Protein AF-A0A7S2D4J0-F1 (afdb_monomer_lite)

Secondary structure (DSSP, 8-state):
-PPPP-PPPGGGGS--SBTTBSSPPPS--GGG--HHHHHIIIII--SS-SPTTGGGGSSHHHHS-TTSSSPEEEE-TTT--EEEEESSSS-HHHHHHHHHHTT-

Sequence (104 aa):
TGGTFVRGSEVIMKPKAHGSAPQAVPPQIRWGCDRALADWCCCFNRHMAEPSGSWKATKFLLELDRTGVSPTVFYDSVTSKPLFVAPVGRSVEAFLSESDAHGW

Foldseek 3Di:
DDDDDDDDDCVQQDQEVAASDVDAQDPDDPQPQDRVQLRCQQHPDPDDHGQFPSCVPGCCVVPDDQVQPAWDFDARRGPRHGDDTDDDPDHPVVVVVVSNVVRD

Organism: NCBI:txid156173

Structure (mmCIF, N/CA/C/O backbone):
data_AF-A0A7S2D4J0-F1
#
_entry.id   AF-A0A7S2D4J0-F1
#
loop_
_atom_site.group_PDB
_atom_site.id
_atom_site.type_symbol
_atom_site.label_atom_id
_atom_site.label_alt_id
_atom_site.label_comp_id
_atom_site.label_asym_id
_atom_site.label_entity_id
_atom_site.label_seq_id
_atom_site.pdbx_PDB_ins_code
_atom_site.Cartn_x
_atom_site.Cartn_y
_atom_site.Cartn_z
_atom_site.occupancy
_atom_site.B_iso_or_equiv
_atom_site.auth_seq_id
_atom_site.auth_comp_id
_atom_site.auth_asym_id
_atom_site.auth_atom_id
_atom_site.pdbx_PDB_model_num
ATOM 1 N N . THR A 1 1 ? -3.337 -26.540 12.035 1.00 46.72 1 THR A N 1
ATOM 2 C CA . THR A 1 1 ? -2.155 -27.213 11.458 1.00 46.72 1 THR A CA 1
ATOM 3 C C . THR A 1 1 ? -1.766 -26.469 10.198 1.00 46.72 1 THR A C 1
ATOM 5 O O . THR A 1 1 ? -2.571 -26.389 9.283 1.00 46.72 1 THR A O 1
ATOM 8 N N . GLY A 1 2 ? -0.604 -25.810 10.185 1.00 65.94 2 GLY A N 1
ATOM 9 C CA . GLY A 1 2 ? -0.100 -25.154 8.972 1.00 65.94 2 GLY A CA 1
ATOM 10 C C . GLY A 1 2 ? 0.347 -26.199 7.947 1.00 65.94 2 GLY A C 1
ATOM 11 O O . GLY A 1 2 ? 0.797 -27.275 8.338 1.00 65.94 2 GLY A O 1
ATOM 12 N N . GLY A 1 3 ? 0.186 -25.908 6.655 1.00 80.19 3 GLY A N 1
ATOM 13 C CA . GLY A 1 3 ? 0.639 -26.797 5.581 1.00 80.19 3 GLY A CA 1
ATOM 14 C C . GLY A 1 3 ? 2.160 -26.988 5.577 1.00 80.19 3 GLY A C 1
ATOM 15 O O . GLY A 1 3 ? 2.907 -26.152 6.084 1.00 80.19 3 GLY A O 1
ATOM 16 N N . THR A 1 4 ? 2.628 -28.093 4.992 1.00 86.25 4 THR A N 1
ATOM 17 C CA . THR A 1 4 ? 4.057 -28.346 4.755 1.00 86.25 4 THR A CA 1
ATOM 18 C C . THR A 1 4 ? 4.648 -27.279 3.840 1.00 86.25 4 THR A C 1
ATOM 20 O O . THR A 1 4 ? 4.074 -26.965 2.799 1.00 86.25 4 THR A O 1
ATOM 23 N N . PHE A 1 5 ? 5.811 -26.743 4.212 1.00 85.62 5 PHE A N 1
ATOM 24 C CA . PHE A 1 5 ? 6.536 -25.769 3.403 1.00 85.62 5 PHE A CA 1
ATOM 25 C C . PHE A 1 5 ? 6.923 -26.363 2.040 1.00 85.62 5 PHE A C 1
ATOM 27 O O . PHE A 1 5 ? 7.587 -27.396 1.972 1.00 85.62 5 PHE A O 1
ATOM 34 N N . VAL A 1 6 ? 6.535 -25.685 0.958 1.00 90.06 6 VAL A N 1
ATOM 35 C CA . VAL A 1 6 ? 6.892 -26.042 -0.420 1.00 90.06 6 VAL A CA 1
ATOM 36 C C . VAL A 1 6 ? 7.731 -24.911 -1.003 1.00 90.06 6 VAL A C 1
ATOM 38 O O . VAL A 1 6 ? 7.265 -23.775 -1.092 1.00 90.06 6 VAL A O 1
ATOM 41 N N . ARG A 1 7 ? 8.971 -25.206 -1.414 1.00 89.12 7 ARG A N 1
ATOM 42 C CA . ARG A 1 7 ? 9.792 -24.235 -2.153 1.00 89.12 7 ARG A CA 1
ATOM 43 C C . ARG A 1 7 ? 9.260 -24.103 -3.574 1.00 89.12 7 ARG A C 1
ATOM 45 O O . ARG A 1 7 ? 9.173 -25.094 -4.294 1.00 89.12 7 ARG A O 1
ATOM 52 N N . GLY A 1 8 ? 8.946 -22.879 -3.982 1.00 86.06 8 GLY A N 1
ATOM 53 C CA . GLY A 1 8 ? 8.720 -22.571 -5.389 1.00 86.06 8 GLY A CA 1
ATOM 54 C C . GLY A 1 8 ? 10.033 -22.627 -6.178 1.00 86.06 8 GLY A C 1
ATOM 55 O O . GLY A 1 8 ? 11.104 -22.387 -5.623 1.00 86.06 8 GLY A O 1
ATOM 56 N N . SER A 1 9 ? 9.963 -22.969 -7.465 1.00 91.44 9 SER A N 1
ATOM 57 C CA . SER A 1 9 ? 11.130 -22.941 -8.352 1.00 91.44 9 SER A CA 1
ATOM 58 C C . SER A 1 9 ? 11.397 -21.527 -8.874 1.00 91.44 9 SER A C 1
ATOM 60 O O . SER A 1 9 ? 10.490 -20.700 -8.933 1.00 91.44 9 SER A O 1
ATOM 62 N N . GLU A 1 10 ? 12.621 -21.267 -9.342 1.00 84.69 10 GLU A N 1
ATOM 63 C CA . GLU A 1 10 ? 13.046 -19.956 -9.875 1.00 84.69 10 GLU A CA 1
ATOM 64 C C . GLU A 1 10 ? 12.154 -19.416 -11.005 1.00 84.69 10 GLU A C 1
ATOM 66 O O . GLU A 1 10 ? 12.117 -18.217 -11.280 1.00 84.69 10 GLU A O 1
ATOM 71 N N . VAL A 1 11 ? 11.384 -20.286 -11.667 1.00 87.62 11 VAL A N 1
ATOM 72 C CA . VAL A 1 11 ? 10.481 -19.885 -12.751 1.00 87.62 11 VAL A CA 1
ATOM 73 C C . VAL A 1 11 ? 9.401 -18.902 -12.297 1.00 87.62 11 VAL A C 1
ATOM 75 O O . VAL A 1 11 ? 8.938 -18.113 -13.117 1.00 87.62 11 VAL A O 1
ATOM 78 N N . ILE A 1 12 ? 9.024 -18.906 -11.014 1.00 82.56 12 ILE A N 1
ATOM 79 C CA . ILE A 1 12 ? 7.984 -18.014 -10.477 1.00 82.56 12 ILE A CA 1
ATOM 80 C C . ILE A 1 12 ? 8.439 -16.545 -10.440 1.00 82.56 12 ILE A C 1
ATOM 82 O O . ILE A 1 12 ? 7.607 -15.641 -10.562 1.00 82.56 12 ILE A O 1
ATOM 86 N N . MET A 1 13 ? 9.755 -16.317 -10.339 1.00 81.56 13 MET A N 1
ATOM 87 C CA . MET A 1 13 ? 10.380 -14.991 -10.261 1.00 81.56 13 MET A CA 1
ATOM 88 C C . MET A 1 13 ? 10.930 -14.504 -11.606 1.00 81.56 13 MET A C 1
ATOM 90 O O . MET A 1 13 ? 11.487 -13.406 -11.675 1.00 81.56 13 MET A O 1
ATOM 94 N N . LYS A 1 14 ? 10.762 -15.289 -12.681 1.00 88.69 14 LYS A N 1
ATOM 95 C CA . LYS A 1 14 ? 11.188 -14.893 -14.027 1.00 88.69 14 LYS A CA 1
ATOM 96 C C . LYS A 1 14 ? 10.518 -13.583 -14.457 1.00 88.69 14 LYS A C 1
ATOM 98 O O . LYS A 1 14 ? 9.355 -13.348 -14.099 1.00 88.69 14 LYS A O 1
ATOM 103 N N . PRO A 1 15 ? 11.225 -12.757 -15.252 1.00 91.69 15 PRO A N 1
ATOM 104 C CA . PRO A 1 15 ? 10.631 -11.585 -15.870 1.00 91.69 15 PRO A CA 1
ATOM 105 C C . PRO A 1 15 ? 9.331 -11.928 -16.605 1.00 91.69 15 PRO A C 1
ATOM 107 O O . PRO A 1 15 ? 9.234 -12.947 -17.292 1.00 91.69 15 PRO A O 1
ATOM 110 N N . LYS A 1 16 ? 8.334 -11.070 -16.423 1.00 92.44 16 LYS A N 1
ATOM 111 C CA . LYS A 1 16 ? 7.040 -11.066 -17.104 1.00 92.44 16 LYS A CA 1
ATOM 112 C C . LYS A 1 16 ? 6.977 -9.814 -17.996 1.00 92.44 16 LYS A C 1
ATOM 114 O O . LYS A 1 16 ? 8.014 -9.309 -18.416 1.00 92.44 16 LYS A O 1
ATOM 119 N N . ALA A 1 17 ? 5.781 -9.311 -18.298 1.00 95.44 17 ALA A N 1
ATO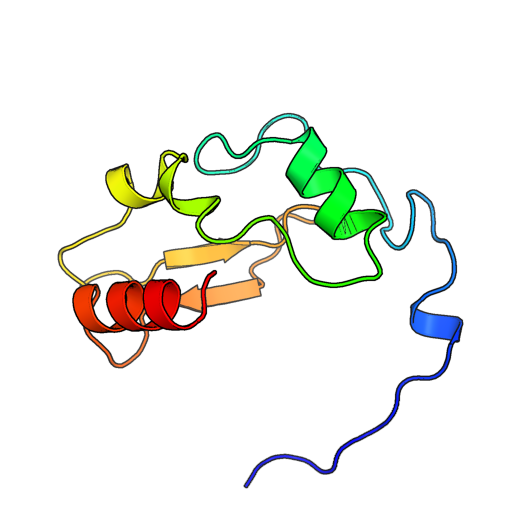M 120 C CA . ALA A 1 17 ? 5.619 -8.132 -19.151 1.00 95.44 17 ALA A CA 1
ATOM 121 C C . ALA A 1 17 ? 6.089 -6.819 -18.486 1.00 95.44 17 ALA A C 1
ATOM 123 O O . ALA A 1 17 ? 6.552 -5.926 -19.187 1.00 95.44 17 ALA A O 1
ATOM 124 N N . HIS A 1 18 ? 6.028 -6.707 -17.153 1.00 96.00 18 HIS A N 1
ATOM 125 C CA . HIS A 1 18 ? 6.510 -5.548 -16.394 1.00 96.00 18 HIS A CA 1
ATOM 126 C C . HIS A 1 18 ? 7.204 -6.003 -15.103 1.00 96.00 18 HIS A C 1
ATOM 128 O O . HIS A 1 18 ? 6.559 -6.306 -14.100 1.00 96.00 18 HIS A O 1
ATOM 134 N N . GLY A 1 19 ? 8.531 -6.147 -15.134 1.00 93.94 19 GLY A N 1
ATOM 135 C CA . GLY A 1 19 ? 9.276 -6.738 -14.017 1.00 93.94 19 GLY A CA 1
ATOM 136 C C . GLY A 1 19 ? 8.860 -8.196 -13.788 1.00 93.94 19 GLY A C 1
ATOM 137 O O . GLY A 1 19 ? 8.952 -9.005 -14.701 1.00 93.94 19 GLY A O 1
ATOM 138 N N . SER A 1 20 ? 8.385 -8.556 -12.594 1.00 92.31 20 SER A N 1
ATOM 139 C CA . SER A 1 20 ? 7.742 -9.854 -12.299 1.00 92.31 20 SER A CA 1
ATOM 140 C C . SER A 1 20 ? 6.217 -9.809 -12.355 1.00 92.31 20 SER A C 1
ATOM 142 O O . SER A 1 20 ? 5.573 -10.768 -11.926 1.00 92.31 20 SER A O 1
ATOM 144 N N . ALA A 1 21 ? 5.623 -8.731 -12.857 1.00 93.50 21 ALA A N 1
ATOM 145 C CA . ALA A 1 21 ? 4.183 -8.540 -12.946 1.00 93.50 21 ALA A CA 1
ATOM 146 C C . ALA A 1 21 ? 3.704 -8.570 -14.413 1.00 93.50 21 ALA A C 1
ATOM 148 O O . ALA A 1 21 ? 4.486 -8.325 -15.336 1.00 93.50 21 ALA A O 1
ATOM 149 N N . PRO A 1 22 ? 2.426 -8.898 -14.675 1.00 94.94 22 PRO A N 1
ATOM 150 C CA . PRO A 1 22 ? 1.872 -8.856 -16.030 1.00 94.94 22 PRO A CA 1
ATOM 151 C C . PRO A 1 22 ? 1.686 -7.427 -16.569 1.00 94.94 22 PRO A C 1
ATOM 153 O O . PRO A 1 22 ? 1.535 -7.254 -17.772 1.00 94.94 22 PRO A O 1
ATOM 156 N N . GLN A 1 23 ? 1.673 -6.414 -15.702 1.00 96.56 23 GLN A N 1
ATOM 157 C CA . GLN A 1 23 ? 1.427 -5.012 -16.047 1.00 96.56 23 GLN A CA 1
ATOM 158 C C . GLN A 1 23 ? 1.909 -4.093 -14.915 1.00 96.56 23 GLN A C 1
ATOM 160 O O . GLN A 1 23 ? 2.171 -4.567 -13.809 1.00 96.56 23 GLN A O 1
ATOM 165 N N . ALA A 1 24 ? 2.017 -2.796 -15.199 1.00 97.19 24 ALA A N 1
ATOM 166 C CA . ALA A 1 24 ? 2.362 -1.777 -14.211 1.00 97.19 24 ALA A CA 1
ATOM 167 C C . ALA A 1 24 ? 1.201 -1.463 -13.259 1.00 97.19 24 ALA A C 1
ATOM 169 O O . ALA A 1 24 ? 0.031 -1.663 -13.597 1.00 97.19 24 ALA A O 1
ATOM 170 N N . VAL A 1 25 ? 1.528 -0.896 -12.098 1.00 97.25 25 VAL A N 1
ATOM 171 C C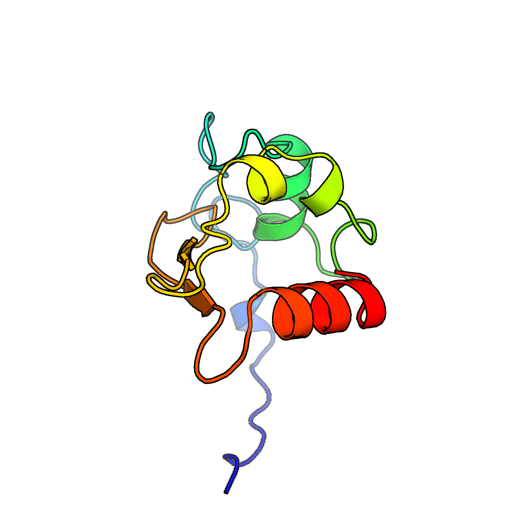A . VAL A 1 25 ? 0.537 -0.327 -11.173 1.00 97.25 25 VAL A CA 1
ATOM 172 C C . VAL A 1 25 ? -0.215 0.830 -11.868 1.00 97.25 25 VAL A C 1
ATOM 174 O O . VAL A 1 25 ? 0.420 1.693 -12.505 1.00 97.25 25 VAL A O 1
ATOM 177 N N . PRO A 1 26 ? -1.563 0.875 -11.789 1.00 94.81 26 PRO A N 1
ATOM 178 C CA . PRO A 1 26 ? -2.370 1.882 -12.463 1.00 94.81 26 PRO A CA 1
ATOM 179 C C . PRO A 1 26 ? -2.078 3.296 -11.930 1.00 94.81 26 PRO A C 1
ATOM 181 O O . PRO A 1 26 ? -1.552 3.449 -10.827 1.00 94.81 26 PRO A O 1
ATOM 184 N N . PRO A 1 27 ? -2.413 4.354 -12.694 1.00 92.62 27 PRO A N 1
ATOM 185 C CA . PRO A 1 27 ? -2.123 5.742 -12.321 1.00 92.62 27 PRO A CA 1
ATOM 186 C C . PRO A 1 27 ? -2.688 6.174 -10.965 1.00 92.62 27 PRO A C 1
ATOM 188 O O . PRO A 1 27 ? -2.079 6.997 -10.288 1.00 92.62 27 PRO A O 1
ATOM 191 N N . GLN A 1 28 ? -3.846 5.634 -10.583 1.00 90.81 28 GLN A N 1
ATOM 192 C CA . GLN A 1 28 ? -4.498 5.921 -9.313 1.00 90.81 28 GLN A CA 1
ATOM 193 C C . GLN A 1 28 ? -4.663 4.632 -8.520 1.00 90.81 28 GLN A C 1
ATOM 195 O O . GLN A 1 28 ? -5.240 3.660 -9.006 1.00 90.81 28 GLN A O 1
ATOM 200 N N . ILE A 1 29 ? -4.168 4.658 -7.289 1.00 92.56 29 ILE A N 1
ATOM 201 C CA . ILE A 1 29 ? -4.300 3.586 -6.307 1.00 92.56 29 ILE A CA 1
ATOM 202 C C . ILE A 1 29 ? -4.905 4.149 -5.024 1.00 92.56 29 ILE A C 1
ATOM 204 O O . ILE A 1 29 ? -4.938 5.366 -4.811 1.00 92.56 29 ILE A O 1
ATOM 208 N N . ARG A 1 30 ? -5.444 3.259 -4.185 1.00 93.94 30 ARG A N 1
ATOM 209 C CA . ARG A 1 30 ? -6.143 3.651 -2.957 1.00 93.94 30 ARG A CA 1
ATOM 210 C C . ARG A 1 30 ? -5.251 4.504 -2.060 1.00 93.94 30 ARG A C 1
ATOM 212 O O . ARG A 1 30 ? -4.028 4.412 -2.096 1.00 93.94 30 ARG A O 1
ATOM 219 N N . TRP A 1 31 ? -5.903 5.346 -1.266 1.00 95.75 31 TRP A N 1
ATOM 220 C CA . TRP A 1 31 ? -5.284 6.159 -0.220 1.00 95.75 31 TRP A CA 1
ATOM 221 C C . TRP A 1 31 ? -4.213 7.151 -0.681 1.00 95.75 31 TRP A C 1
ATOM 223 O O . TRP A 1 31 ? -3.535 7.750 0.151 1.00 95.75 31 TRP A O 1
ATOM 233 N N . GLY A 1 32 ? -4.080 7.379 -1.990 1.00 94.38 32 GLY A N 1
ATOM 234 C CA . GLY A 1 32 ? -3.055 8.271 -2.523 1.00 94.38 32 GLY A CA 1
ATOM 235 C C . GLY A 1 32 ? -1.637 7.768 -2.261 1.00 94.38 32 GLY A C 1
ATOM 236 O O . GLY A 1 32 ? -0.745 8.589 -2.070 1.00 94.38 32 GLY A O 1
ATOM 237 N N . CYS A 1 33 ? -1.435 6.447 -2.215 1.00 95.31 33 CYS A N 1
ATOM 238 C CA . CYS A 1 33 ? -0.100 5.865 -2.115 1.00 95.31 33 CYS A CA 1
ATOM 239 C C . CYS A 1 33 ? 0.792 6.313 -3.287 1.00 95.31 33 CYS A C 1
ATOM 241 O O . CYS A 1 33 ? 0.308 6.536 -4.402 1.00 95.31 33 CYS A O 1
ATOM 243 N N . ASP A 1 34 ? 2.103 6.405 -3.044 1.00 95.06 34 ASP A N 1
ATOM 244 C CA . ASP A 1 34 ? 3.082 6.712 -4.088 1.00 95.06 34 ASP A CA 1
ATOM 245 C C . ASP A 1 34 ? 3.105 5.581 -5.123 1.00 95.06 34 ASP A C 1
ATOM 247 O O . ASP A 1 34 ? 3.504 4.447 -4.845 1.00 95.06 34 ASP A O 1
ATOM 251 N N . ARG A 1 35 ? 2.667 5.903 -6.341 1.00 95.50 35 ARG A N 1
ATOM 252 C CA . ARG A 1 35 ? 2.604 4.948 -7.444 1.00 95.50 35 ARG A CA 1
ATOM 253 C C . ARG A 1 35 ? 3.979 4.412 -7.832 1.00 95.50 35 ARG A C 1
ATOM 255 O O . ARG A 1 35 ? 4.069 3.240 -8.178 1.00 95.50 35 ARG A O 1
ATOM 262 N N . ALA A 1 36 ? 5.016 5.244 -7.842 1.00 95.56 36 ALA A N 1
ATOM 263 C CA . ALA A 1 36 ? 6.352 4.812 -8.239 1.00 95.56 36 ALA A CA 1
ATOM 264 C C . ALA A 1 36 ? 6.934 3.846 -7.204 1.00 95.56 36 ALA A C 1
ATOM 266 O O . ALA A 1 36 ? 7.480 2.809 -7.581 1.00 95.56 36 ALA A O 1
ATOM 267 N N . LEU A 1 37 ? 6.744 4.143 -5.914 1.00 95.69 37 LEU A N 1
ATOM 268 C CA . LEU A 1 37 ? 7.115 3.228 -4.835 1.00 95.69 37 LEU A CA 1
ATOM 269 C C . LEU A 1 37 ? 6.341 1.908 -4.941 1.00 95.69 37 LEU A C 1
ATOM 271 O O . LEU A 1 37 ? 6.953 0.843 -4.939 1.00 95.69 37 LEU A O 1
ATOM 275 N N . ALA A 1 38 ? 5.017 1.973 -5.113 1.00 95.69 38 ALA A N 1
ATOM 276 C CA . ALA A 1 38 ? 4.176 0.788 -5.260 1.00 95.69 38 ALA A CA 1
ATOM 277 C C . ALA A 1 38 ? 4.572 -0.059 -6.482 1.00 95.69 38 ALA A C 1
ATOM 279 O O . ALA A 1 38 ? 4.654 -1.281 -6.385 1.00 95.69 38 ALA A O 1
ATOM 280 N N . ASP A 1 39 ? 4.857 0.567 -7.626 1.00 96.69 39 ASP A N 1
ATOM 281 C CA . ASP A 1 39 ? 5.278 -0.133 -8.843 1.00 96.69 39 ASP A CA 1
ATOM 282 C C . ASP A 1 39 ? 6.653 -0.786 -8.673 1.00 96.69 39 ASP A C 1
ATOM 284 O O . ASP A 1 39 ? 6.845 -1.945 -9.044 1.00 96.69 39 ASP A O 1
ATOM 288 N N . TRP A 1 40 ? 7.596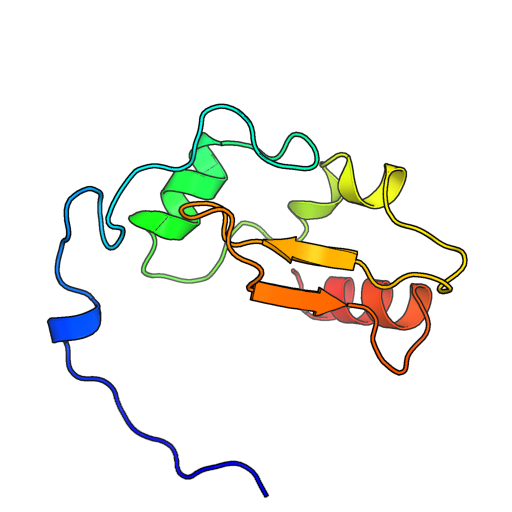 -0.093 -8.032 1.00 96.25 40 TRP A N 1
ATOM 289 C CA . TRP A 1 40 ? 8.880 -0.682 -7.671 1.00 96.25 40 TRP A CA 1
ATOM 290 C C . TRP A 1 40 ? 8.700 -1.901 -6.759 1.00 96.25 40 TRP A C 1
ATOM 292 O O . TRP A 1 40 ? 9.217 -2.972 -7.083 1.00 96.25 40 TRP A O 1
ATOM 302 N N . CYS A 1 41 ? 7.915 -1.787 -5.685 1.00 95.12 41 CYS A N 1
ATOM 303 C CA . CYS A 1 41 ? 7.647 -2.880 -4.750 1.00 95.12 41 CYS A CA 1
ATOM 304 C C . CYS A 1 41 ? 6.980 -4.087 -5.423 1.00 95.12 41 CYS A C 1
ATOM 306 O O . CYS A 1 41 ? 7.458 -5.211 -5.274 1.00 95.12 41 CYS A O 1
ATOM 308 N N . CYS A 1 42 ? 5.904 -3.874 -6.182 1.00 94.06 42 CYS A N 1
ATOM 309 C CA . CYS A 1 42 ? 5.122 -4.958 -6.779 1.00 94.06 42 CYS A CA 1
ATOM 310 C C . CYS A 1 42 ? 5.832 -5.634 -7.960 1.00 94.06 42 CYS A C 1
ATOM 312 O O . CYS A 1 42 ? 5.678 -6.840 -8.178 1.00 94.06 42 CYS A O 1
ATOM 314 N N . CYS A 1 43 ? 6.595 -4.873 -8.746 1.00 95.00 43 CYS A N 1
ATOM 315 C CA . CYS A 1 43 ? 7.062 -5.332 -10.053 1.00 95.00 43 CYS A CA 1
ATOM 316 C C . CYS A 1 43 ? 8.569 -5.621 -10.060 1.00 95.00 43 CYS A C 1
ATOM 318 O O . CYS A 1 43 ? 9.012 -6.591 -10.686 1.00 95.00 43 CYS A O 1
ATOM 320 N N . PHE A 1 44 ? 9.376 -4.856 -9.324 1.00 94.50 44 PHE A N 1
ATOM 321 C CA . PHE A 1 44 ? 10.836 -4.862 -9.484 1.00 94.50 44 PHE A CA 1
ATOM 322 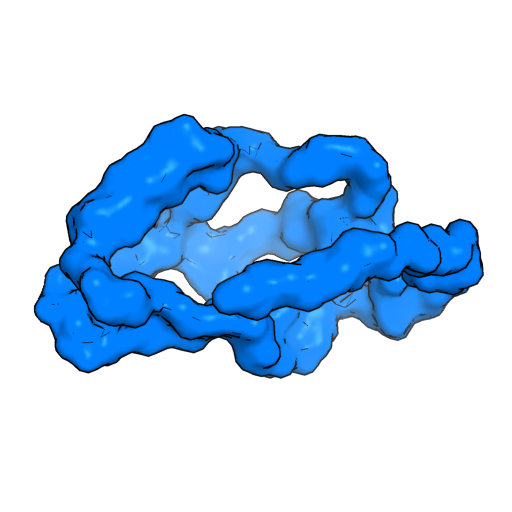C C . PHE A 1 44 ? 11.613 -5.248 -8.226 1.00 94.50 44 PHE A C 1
ATOM 324 O O . PHE A 1 44 ? 12.723 -5.767 -8.349 1.00 94.50 44 PHE A O 1
ATOM 331 N N . ASN A 1 45 ? 11.045 -5.068 -7.035 1.00 93.31 45 ASN A N 1
ATOM 332 C CA . ASN A 1 45 ? 11.750 -5.359 -5.800 1.00 93.31 45 ASN A CA 1
ATOM 333 C C . ASN A 1 45 ? 11.840 -6.872 -5.532 1.00 93.31 45 ASN A C 1
ATOM 335 O O . ASN A 1 45 ? 10.865 -7.617 -5.655 1.00 93.31 45 ASN A O 1
ATOM 339 N N . ARG A 1 46 ? 13.039 -7.336 -5.178 1.00 88.06 46 ARG A N 1
ATOM 340 C CA . ARG A 1 46 ? 13.341 -8.724 -4.777 1.00 88.06 46 ARG A CA 1
ATOM 341 C C . ARG A 1 46 ? 14.022 -8.796 -3.417 1.00 88.06 46 ARG A C 1
ATOM 343 O O . ARG A 1 46 ? 14.413 -9.876 -2.985 1.00 88.06 46 ARG A O 1
ATOM 350 N N . HIS A 1 47 ? 14.204 -7.650 -2.774 1.00 88.62 47 HIS A N 1
ATOM 351 C CA . HIS A 1 47 ? 14.960 -7.529 -1.552 1.00 88.62 47 HIS A CA 1
ATOM 352 C C . HIS A 1 47 ? 14.208 -6.642 -0.568 1.00 88.62 47 HIS A C 1
ATOM 354 O O . HIS A 1 47 ? 13.981 -5.465 -0.830 1.00 88.62 47 HIS A O 1
ATOM 360 N N . MET A 1 48 ? 13.856 -7.215 0.582 1.00 86.25 48 MET A N 1
ATOM 361 C CA . MET A 1 48 ? 13.082 -6.534 1.622 1.00 86.25 48 MET A CA 1
ATOM 362 C C . MET A 1 48 ? 11.712 -6.040 1.126 1.00 86.25 48 MET A C 1
ATOM 364 O O . MET A 1 48 ? 11.238 -6.420 0.054 1.00 86.25 48 MET A O 1
ATOM 368 N N . ALA A 1 49 ? 11.056 -5.242 1.961 1.00 88.56 49 ALA A N 1
ATOM 369 C CA . ALA A 1 49 ? 9.788 -4.593 1.674 1.00 88.56 49 ALA A CA 1
ATOM 370 C C . ALA A 1 49 ? 10.000 -3.104 1.338 1.00 88.56 49 ALA A C 1
ATOM 372 O O . ALA A 1 49 ? 11.121 -2.648 1.106 1.00 88.56 49 ALA A O 1
ATOM 373 N N . GLU A 1 50 ? 8.902 -2.357 1.286 1.00 92.25 50 GLU A N 1
ATOM 374 C CA . GLU A 1 50 ? 8.903 -0.894 1.250 1.00 92.25 50 GLU A CA 1
ATOM 375 C C . GLU A 1 50 ? 9.487 -0.275 2.541 1.00 92.25 50 GLU A C 1
ATOM 377 O O . GLU A 1 50 ? 9.674 -0.982 3.537 1.00 92.25 50 GLU A O 1
ATOM 382 N N . PRO A 1 51 ? 9.804 1.036 2.555 1.00 93.44 51 PRO A N 1
ATOM 383 C CA . PRO A 1 51 ? 10.225 1.725 3.770 1.00 93.44 51 PRO A CA 1
ATOM 384 C C . PRO A 1 51 ? 9.203 1.571 4.901 1.00 93.44 51 PRO A C 1
ATOM 386 O O . PRO A 1 51 ? 8.004 1.762 4.697 1.00 93.44 51 PRO A O 1
ATOM 389 N N . SER A 1 52 ? 9.702 1.275 6.101 1.00 95.31 52 SER A N 1
ATOM 390 C CA . SER A 1 52 ? 8.868 1.056 7.283 1.00 95.31 52 SER A CA 1
ATOM 391 C C . SER A 1 52 ? 7.954 2.248 7.582 1.00 95.31 52 SER A C 1
ATOM 393 O O . SER A 1 52 ? 8.404 3.398 7.582 1.00 95.31 52 SER A O 1
ATOM 395 N N . GLY A 1 53 ? 6.674 1.986 7.855 1.00 94.56 53 GLY A N 1
ATOM 396 C CA . GLY A 1 53 ? 5.689 3.008 8.197 1.00 94.56 53 GLY A CA 1
ATOM 397 C C . GLY A 1 53 ? 5.163 3.813 7.010 1.00 94.56 53 GLY A C 1
ATOM 398 O O . GLY A 1 53 ? 4.476 4.812 7.233 1.00 94.56 53 GLY A O 1
ATOM 399 N N . SER A 1 54 ? 5.455 3.416 5.768 1.00 93.19 54 SER A N 1
ATOM 400 C CA . SER A 1 54 ? 5.026 4.128 4.552 1.00 93.19 54 SER A CA 1
ATOM 401 C C . SER A 1 54 ? 3.512 4.390 4.514 1.00 93.19 54 SER A C 1
ATOM 403 O O . SER A 1 54 ? 3.077 5.487 4.153 1.00 93.19 54 SER A O 1
ATOM 405 N N . TRP A 1 55 ? 2.698 3.442 4.990 1.00 94.00 55 TRP A N 1
ATOM 406 C CA . TRP A 1 55 ? 1.237 3.558 5.054 1.00 94.00 55 TRP A CA 1
ATOM 407 C C . TRP A 1 55 ? 0.746 4.735 5.906 1.00 94.00 55 TRP A C 1
ATOM 409 O O . TRP A 1 55 ? -0.342 5.258 5.650 1.00 94.00 55 TRP A O 1
ATOM 419 N N . LYS A 1 56 ? 1.531 5.196 6.888 1.00 95.69 56 LYS A N 1
ATOM 420 C CA . LYS A 1 56 ? 1.169 6.322 7.767 1.00 95.69 56 LYS A CA 1
ATOM 421 C C . LYS A 1 56 ? 1.160 7.662 7.036 1.00 95.69 56 LYS A C 1
ATOM 423 O O . LYS A 1 56 ? 0.460 8.574 7.461 1.00 95.69 56 LYS A O 1
ATOM 428 N N . ALA A 1 57 ? 1.920 7.779 5.947 1.00 94.19 57 ALA A N 1
ATOM 429 C CA . ALA A 1 57 ? 1.974 8.980 5.114 1.00 94.19 57 ALA A CA 1
ATOM 430 C C . ALA A 1 57 ? 0.855 9.032 4.054 1.00 94.19 57 ALA A C 1
ATOM 432 O O . ALA A 1 57 ? 0.782 9.976 3.270 1.00 94.19 57 ALA A O 1
ATOM 433 N N . THR A 1 58 ? -0.015 8.021 4.015 1.00 95.81 58 THR A N 1
ATOM 434 C CA . THR A 1 58 ? -1.125 7.914 3.060 1.00 95.81 58 THR A CA 1
ATOM 435 C C . THR A 1 58 ? -2.443 8.349 3.703 1.00 95.81 58 THR A C 1
ATOM 437 O O . THR A 1 58 ? -2.533 8.592 4.908 1.00 95.81 58 THR A O 1
ATOM 440 N N . LYS A 1 59 ? -3.524 8.385 2.920 1.00 97.12 59 LYS A N 1
ATOM 441 C CA . LYS A 1 59 ? -4.879 8.633 3.438 1.00 97.12 59 LYS A CA 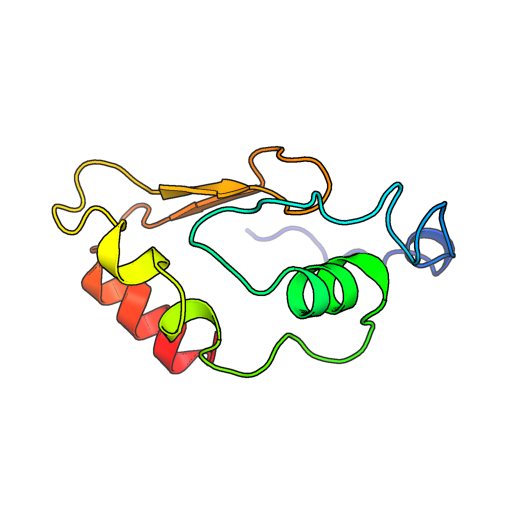1
ATOM 442 C C . LYS A 1 59 ? -5.490 7.427 4.159 1.00 97.12 59 LYS A C 1
ATOM 444 O O . LYS A 1 59 ? -6.616 7.527 4.635 1.00 97.12 59 LYS A O 1
ATOM 449 N N . PHE A 1 60 ? -4.776 6.304 4.276 1.00 95.50 60 PHE A N 1
ATOM 450 C CA . PHE A 1 60 ? -5.304 5.073 4.862 1.00 95.50 60 PHE A CA 1
ATOM 451 C C . PHE A 1 60 ? -5.872 5.303 6.263 1.00 95.50 60 PHE A C 1
ATOM 453 O O . PHE A 1 60 ? -7.020 4.965 6.522 1.00 95.50 60 PHE A O 1
ATOM 460 N N . LEU A 1 61 ? -5.113 5.954 7.148 1.00 94.94 61 LEU A N 1
ATOM 461 C CA . LEU A 1 61 ? -5.547 6.215 8.523 1.00 94.94 61 LEU A CA 1
ATOM 462 C C . LEU A 1 61 ? -6.753 7.153 8.643 1.00 94.94 61 LEU A C 1
ATOM 464 O O . LEU A 1 61 ? -7.433 7.109 9.673 1.00 94.94 61 LEU A O 1
ATOM 468 N N . LEU A 1 62 ? -6.972 7.996 7.629 1.00 95.19 62 LEU A N 1
ATOM 469 C CA . LEU A 1 62 ? -8.096 8.930 7.538 1.00 95.19 62 LEU A CA 1
ATOM 470 C C . LEU A 1 62 ? -9.365 8.227 7.049 1.00 95.19 62 LEU A C 1
ATOM 472 O O . LEU A 1 62 ? -10.456 8.551 7.501 1.00 95.19 62 LEU A O 1
ATOM 476 N N . GLU A 1 63 ? -9.216 7.279 6.123 1.00 94.25 63 GLU A N 1
ATOM 477 C CA . GLU A 1 63 ? -10.325 6.550 5.494 1.00 94.25 63 GLU A CA 1
ATOM 478 C C . GLU A 1 63 ? -10.653 5.219 6.193 1.00 94.25 63 GLU A C 1
ATOM 480 O O . GLU A 1 63 ? -11.652 4.578 5.866 1.00 94.25 63 GLU A O 1
ATOM 485 N N . LEU A 1 64 ? -9.819 4.780 7.138 1.00 94.12 64 LEU A N 1
ATOM 486 C CA . LEU A 1 64 ? -10.023 3.551 7.899 1.00 94.12 64 LEU A CA 1
ATOM 487 C C . LEU A 1 64 ? -11.233 3.678 8.834 1.00 94.12 64 LEU A C 1
ATOM 489 O O . LEU A 1 64 ? -11.274 4.560 9.693 1.00 94.12 64 LEU A O 1
ATOM 493 N N . ASP A 1 65 ? -12.169 2.734 8.726 1.00 91.19 65 ASP A N 1
ATOM 494 C CA . ASP A 1 65 ? -13.280 2.600 9.668 1.00 91.19 65 ASP A CA 1
ATOM 495 C C . ASP A 1 65 ? -12.757 2.235 11.066 1.00 91.19 65 ASP A C 1
ATOM 497 O O . ASP A 1 65 ? -12.346 1.105 11.334 1.00 91.19 65 ASP A O 1
ATOM 501 N N . ARG A 1 66 ? -12.781 3.218 11.970 1.00 90.12 66 ARG A N 1
ATOM 502 C CA . ARG A 1 66 ? -12.351 3.067 13.367 1.00 90.12 66 ARG A CA 1
ATOM 503 C C . ARG A 1 66 ? -13.399 2.404 14.253 1.00 90.12 66 ARG A C 1
ATOM 505 O O . ARG A 1 66 ? -13.073 2.026 15.370 1.00 90.12 66 ARG A O 1
ATOM 512 N N . THR A 1 67 ? -14.638 2.253 13.787 1.00 85.56 67 THR A N 1
ATOM 513 C CA . THR A 1 67 ? -15.694 1.607 14.580 1.00 85.56 67 THR A CA 1
ATOM 514 C C . THR A 1 67 ? -15.478 0.099 14.701 1.00 85.56 67 THR A C 1
ATOM 516 O O . THR A 1 67 ? -16.048 -0.535 15.586 1.00 85.56 67 THR A O 1
ATOM 519 N N . GLY A 1 68 ? -14.655 -0.481 13.817 1.00 78.31 68 GLY A N 1
ATOM 520 C CA . GLY A 1 68 ? -14.402 -1.919 13.764 1.00 78.31 68 GLY A CA 1
ATOM 521 C C . GLY A 1 68 ? -15.598 -2.733 13.265 1.00 78.31 68 GLY A C 1
ATOM 522 O O . GLY A 1 68 ? -15.551 -3.960 13.320 1.00 78.31 68 GLY A O 1
ATOM 523 N N . VAL A 1 69 ? -16.655 -2.071 12.778 1.00 81.88 69 VAL A N 1
ATOM 524 C CA . VAL A 1 69 ? -17.859 -2.726 12.254 1.00 81.88 69 VAL A CA 1
ATOM 525 C C . VAL A 1 69 ? -17.575 -3.354 10.893 1.00 81.88 69 VAL A C 1
ATOM 527 O O . VAL A 1 69 ? -18.020 -4.472 10.636 1.00 81.88 69 VAL A O 1
ATOM 530 N N . SER A 1 70 ? -16.817 -2.666 10.031 1.00 87.69 70 SER A N 1
ATOM 531 C CA . SER A 1 70 ? -16.505 -3.146 8.683 1.00 87.69 70 SER A CA 1
ATOM 532 C C . SER A 1 70 ? -14.999 -3.344 8.482 1.00 87.69 70 SER A C 1
ATOM 534 O O . SER A 1 70 ? -14.247 -2.370 8.423 1.00 87.69 70 SER A O 1
ATOM 536 N N . PRO A 1 71 ? -14.528 -4.594 8.317 1.00 93.69 71 PRO A N 1
ATOM 537 C CA . PRO A 1 71 ? -13.149 -4.858 7.929 1.00 93.69 71 PRO A CA 1
ATOM 538 C C . PRO A 1 71 ? -12.793 -4.210 6.588 1.00 93.69 71 PRO A C 1
ATOM 540 O O . PRO A 1 71 ? -13.586 -4.196 5.644 1.00 93.69 71 PRO A O 1
ATOM 543 N N . THR A 1 72 ? -11.559 -3.728 6.465 1.00 95.19 72 THR A N 1
ATOM 544 C CA . THR A 1 72 ? -11.032 -3.219 5.199 1.00 95.19 72 THR A CA 1
ATOM 545 C C . THR A 1 72 ? -10.617 -4.384 4.309 1.00 95.19 72 THR A C 1
ATOM 547 O O . THR A 1 72 ? -9.781 -5.205 4.686 1.00 95.19 72 THR A O 1
ATOM 550 N N . VAL A 1 73 ? -11.171 -4.442 3.098 1.00 95.94 73 VAL A N 1
ATOM 551 C CA . VAL A 1 73 ? -10.653 -5.305 2.029 1.00 95.94 73 VAL A CA 1
ATOM 552 C C . VAL A 1 73 ? -9.467 -4.597 1.381 1.00 95.94 73 VAL A C 1
ATOM 554 O O . VAL A 1 73 ? -9.608 -3.476 0.887 1.00 95.94 73 VAL A O 1
ATOM 557 N N . PHE A 1 74 ? -8.309 -5.242 1.385 1.00 95.56 74 PHE A N 1
ATOM 558 C CA . PHE A 1 74 ? -7.092 -4.806 0.713 1.00 95.56 74 PHE A CA 1
ATOM 559 C C . PHE A 1 74 ? -7.010 -5.463 -0.660 1.00 95.56 74 PHE A C 1
ATOM 561 O O . PHE A 1 74 ? -7.443 -6.602 -0.846 1.00 95.56 74 PHE A O 1
ATOM 568 N N . TYR A 1 75 ? -6.461 -4.735 -1.624 1.00 95.44 75 TYR A N 1
ATOM 569 C CA . TYR A 1 75 ? -6.424 -5.142 -3.022 1.00 95.44 75 TYR A CA 1
ATOM 570 C C . TYR A 1 75 ? -4.984 -5.159 -3.514 1.00 95.44 75 TYR A C 1
ATOM 572 O O . TYR A 1 75 ? -4.172 -4.337 -3.097 1.00 95.44 75 TYR A O 1
ATOM 580 N N . ASP A 1 76 ? -4.689 -6.080 -4.420 1.00 95.06 76 ASP A N 1
ATOM 581 C CA . ASP A 1 76 ? -3.426 -6.106 -5.143 1.00 95.06 76 ASP A CA 1
ATOM 582 C C . ASP A 1 76 ? -3.300 -4.868 -6.047 1.00 95.06 76 ASP A C 1
ATOM 584 O O . ASP A 1 76 ? -4.175 -4.609 -6.876 1.00 95.06 76 ASP A O 1
ATOM 588 N N . SER A 1 77 ? -2.206 -4.115 -5.912 1.00 95.12 77 SER A N 1
ATOM 589 C CA . SER A 1 77 ? -2.005 -2.850 -6.631 1.00 95.12 77 SER A CA 1
ATOM 590 C C . SER A 1 77 ? -1.941 -3.019 -8.150 1.00 95.12 77 SER A C 1
ATOM 592 O O . SER A 1 77 ? -2.268 -2.084 -8.871 1.00 95.12 77 SER A O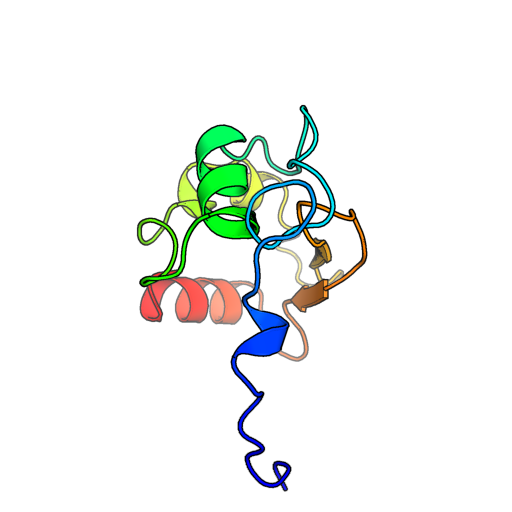 1
ATOM 594 N N . VAL A 1 78 ? -1.549 -4.188 -8.664 1.00 96.38 78 VAL A N 1
ATOM 595 C CA . VAL A 1 78 ? -1.394 -4.426 -10.110 1.00 96.38 78 VAL A CA 1
ATOM 596 C C . VAL A 1 78 ? -2.708 -4.860 -10.766 1.00 96.38 78 VAL A C 1
ATOM 598 O O . VAL A 1 78 ? -3.046 -4.426 -11.869 1.00 96.38 78 VAL A O 1
ATOM 601 N N . THR A 1 79 ? -3.450 -5.748 -10.110 1.00 93.94 79 THR A N 1
ATOM 602 C CA . THR A 1 79 ? -4.637 -6.409 -10.672 1.00 93.94 79 THR A CA 1
ATOM 603 C C . THR A 1 79 ? -5.950 -5.890 -10.105 1.00 93.94 79 THR A C 1
ATOM 605 O O . THR A 1 79 ? -7.004 -6.219 -10.646 1.00 93.94 79 THR A O 1
ATOM 608 N N . SER A 1 80 ? -5.908 -5.103 -9.025 1.00 92.31 80 SER A N 1
ATOM 609 C CA . SER A 1 80 ? -7.085 -4.639 -8.279 1.00 92.31 80 SER A CA 1
ATOM 610 C C . SER A 1 80 ? -7.987 -5.778 -7.788 1.00 92.31 80 SER A C 1
ATOM 612 O O . SER A 1 80 ? -9.179 -5.583 -7.558 1.00 92.31 80 SER A O 1
ATOM 614 N N . LYS A 1 81 ? -7.434 -6.985 -7.618 1.00 94.69 81 LYS A N 1
ATOM 615 C CA . LYS A 1 81 ? -8.147 -8.127 -7.037 1.00 94.69 81 LYS A CA 1
ATOM 616 C C . LYS A 1 81 ? -8.053 -8.084 -5.510 1.00 94.69 81 LYS A C 1
ATOM 618 O O . LYS A 1 81 ? -7.001 -7.700 -4.998 1.00 94.69 81 LYS A O 1
ATOM 623 N N . PRO A 1 82 ? -9.105 -8.488 -4.776 1.00 96.06 82 PRO A N 1
ATOM 624 C CA . PRO A 1 82 ? -9.031 -8.640 -3.326 1.00 96.06 82 PRO A CA 1
ATOM 625 C C . PRO A 1 82 ? -7.882 -9.575 -2.937 1.00 96.06 82 PRO A C 1
ATOM 627 O O . PRO A 1 82 ? -7.760 -10.664 -3.499 1.00 96.06 82 PRO A O 1
ATOM 630 N N . LEU A 1 83 ? -7.050 -9.145 -1.990 1.00 94.88 83 LEU A N 1
ATOM 631 C CA . LEU A 1 83 ? -5.871 -9.882 -1.536 1.00 94.88 83 LEU A CA 1
ATOM 632 C C . LEU A 1 83 ? -6.038 -10.382 -0.101 1.00 94.88 83 LEU A C 1
ATOM 634 O O . LEU A 1 83 ? -5.840 -11.563 0.167 1.00 94.88 83 LEU A O 1
ATOM 638 N N . PHE A 1 84 ? -6.424 -9.500 0.821 1.00 94.44 84 PHE A N 1
ATOM 639 C CA . PHE A 1 84 ? -6.696 -9.869 2.208 1.00 94.44 84 PHE A CA 1
ATOM 640 C C . PHE A 1 84 ? -7.694 -8.910 2.856 1.00 94.44 84 PHE A C 1
ATOM 642 O O . PHE A 1 84 ? -8.015 -7.857 2.307 1.00 94.44 84 PHE A O 1
ATOM 649 N N . VAL A 1 85 ? -8.206 -9.289 4.025 1.00 95.38 85 VAL A N 1
ATOM 650 C CA . VAL A 1 85 ? -9.192 -8.512 4.783 1.00 95.38 85 VAL A CA 1
ATOM 651 C C . VAL A 1 85 ? -8.666 -8.304 6.198 1.00 95.38 85 VAL A C 1
ATOM 653 O O . VAL A 1 85 ? -8.260 -9.268 6.845 1.00 95.38 85 VAL A O 1
ATOM 656 N N . ALA A 1 86 ? -8.660 -7.062 6.678 1.00 94.81 86 ALA A N 1
ATOM 657 C CA . ALA A 1 86 ? -8.241 -6.730 8.037 1.00 94.81 86 ALA A CA 1
ATOM 658 C C . ALA A 1 86 ? -8.936 -5.454 8.556 1.00 94.81 86 ALA A C 1
ATOM 660 O O . ALA A 1 86 ? -9.230 -4.559 7.765 1.00 94.81 86 ALA A O 1
ATOM 661 N N . PRO A 1 87 ? -9.169 -5.325 9.874 1.00 94.56 87 PRO A N 1
ATOM 662 C CA . PRO A 1 87 ? -8.967 -6.349 10.904 1.00 94.56 87 PRO A CA 1
ATOM 663 C C . PRO A 1 87 ? -10.056 -7.440 10.881 1.00 94.56 87 PRO A C 1
ATOM 665 O O . PRO A 1 87 ? -11.200 -7.168 10.542 1.00 94.56 87 PRO A O 1
ATOM 668 N N . VAL A 1 88 ? -9.715 -8.677 11.267 1.00 92.50 88 VAL A N 1
ATOM 669 C CA . VAL A 1 88 ? -10.671 -9.789 11.452 1.00 92.50 88 VAL A CA 1
ATOM 670 C C . VAL A 1 88 ? -10.423 -10.419 12.819 1.00 92.50 88 VAL A C 1
ATOM 672 O O . VAL A 1 88 ? -9.291 -10.780 13.129 1.00 92.50 88 VAL A O 1
ATOM 675 N N . GLY A 1 89 ? -11.467 -10.531 13.647 1.00 91.69 89 GLY A N 1
ATOM 676 C CA . GLY A 1 89 ? -11.369 -11.134 14.984 1.00 91.69 89 GLY A CA 1
ATOM 677 C C . GLY A 1 89 ? -10.553 -10.326 16.004 1.00 91.69 89 GLY A C 1
ATOM 678 O O . GLY A 1 89 ? -10.134 -10.880 17.015 1.00 91.69 89 GLY A O 1
ATOM 679 N N . ARG A 1 90 ? -10.307 -9.034 15.746 1.00 92.56 90 ARG A N 1
ATOM 680 C CA . ARG A 1 90 ? -9.549 -8.121 16.617 1.00 92.56 90 ARG A CA 1
ATOM 681 C C . ARG A 1 90 ? -10.011 -6.676 16.451 1.00 92.56 90 ARG A C 1
ATOM 683 O O . ARG A 1 90 ? -10.631 -6.354 15.439 1.00 92.56 90 ARG A O 1
ATOM 690 N N . SER A 1 91 ? -9.678 -5.814 17.413 1.00 94.44 91 SER A N 1
ATOM 691 C CA . SER A 1 91 ? -9.949 -4.378 17.303 1.00 94.44 91 SER A CA 1
ATOM 692 C C . SER A 1 91 ? -9.049 -3.701 16.265 1.00 94.44 91 SER A C 1
ATOM 694 O O . SER A 1 91 ? -7.992 -4.221 15.885 1.00 94.44 91 SER A O 1
ATOM 696 N N . VAL A 1 92 ? -9.464 -2.514 15.820 1.00 95.19 92 VAL A N 1
ATOM 697 C CA . VAL A 1 92 ? -8.673 -1.676 14.912 1.00 95.19 92 VAL A CA 1
ATOM 698 C C . VAL A 1 92 ? -7.363 -1.258 15.582 1.00 95.19 92 VAL A C 1
ATOM 700 O O . VAL A 1 92 ? -6.312 -1.293 14.950 1.00 95.19 92 VAL A O 1
ATOM 703 N N . GLU A 1 93 ? -7.389 -0.945 16.876 1.00 95.44 93 GLU A N 1
ATOM 704 C CA . GLU A 1 93 ? -6.212 -0.561 17.661 1.00 95.44 93 GLU A CA 1
ATOM 705 C C . GLU A 1 93 ? -5.197 -1.701 17.736 1.00 95.44 93 GLU A C 1
ATOM 707 O O . GLU A 1 93 ? -4.010 -1.473 17.519 1.00 95.44 93 GLU A O 1
ATOM 712 N N . ALA A 1 94 ? -5.655 -2.933 17.984 1.00 95.94 94 ALA A N 1
ATOM 713 C CA . ALA A 1 94 ? -4.782 -4.103 18.019 1.00 95.94 94 ALA A CA 1
ATOM 714 C C . ALA A 1 94 ? -4.128 -4.351 16.652 1.00 95.94 94 ALA A C 1
ATOM 716 O O . ALA A 1 94 ? -2.940 -4.648 16.577 1.00 95.94 94 ALA A O 1
ATOM 717 N N . PHE A 1 95 ? -4.882 -4.175 15.563 1.00 95.50 95 PHE A N 1
ATOM 718 C CA . PHE A 1 95 ? -4.352 -4.273 14.205 1.00 95.50 95 PHE A CA 1
ATOM 719 C C . PHE A 1 95 ? -3.304 -3.200 13.894 1.00 95.50 95 PHE A C 1
ATOM 721 O O . PHE A 1 95 ? -2.242 -3.529 13.367 1.00 95.50 95 PHE A O 1
ATOM 728 N N . LEU A 1 96 ? -3.572 -1.937 14.229 1.00 96.00 96 LEU A N 1
ATOM 729 C CA . LEU A 1 96 ? -2.630 -0.844 13.982 1.00 96.00 96 LEU A CA 1
ATOM 730 C C . LEU A 1 96 ? -1.376 -0.970 14.854 1.00 96.00 96 LEU A C 1
ATOM 732 O O . LEU A 1 96 ? -0.277 -0.744 14.358 1.00 96.00 96 LEU A O 1
ATOM 736 N N . SER A 1 97 ? -1.526 -1.375 16.118 1.00 96.56 97 SER A N 1
ATOM 737 C CA . SER A 1 97 ? -0.398 -1.606 17.024 1.00 96.56 97 SER A CA 1
ATOM 738 C C . SER A 1 97 ? 0.486 -2.762 16.558 1.00 96.56 97 SER A C 1
ATOM 740 O O . SER A 1 97 ? 1.705 -2.654 16.636 1.00 96.56 97 SER A O 1
ATOM 742 N N . GLU A 1 98 ? -0.104 -3.858 16.074 1.00 96.25 98 GLU A N 1
ATOM 743 C CA . GLU A 1 98 ? 0.656 -4.959 15.473 1.00 96.25 98 GLU A CA 1
ATOM 744 C C . GLU A 1 98 ? 1.373 -4.497 14.197 1.00 96.25 98 GLU A C 1
ATOM 746 O O . GLU A 1 98 ? 2.560 -4.766 14.032 1.00 96.25 98 GLU A O 1
ATOM 751 N N . SER A 1 99 ? 0.678 -3.757 13.326 1.00 95.19 99 SER A N 1
ATOM 752 C CA . SER A 1 99 ? 1.257 -3.237 12.080 1.00 95.19 99 SER A CA 1
ATOM 753 C C . SER A 1 99 ? 2.474 -2.345 12.348 1.00 95.19 99 SER A C 1
ATOM 755 O O . SER A 1 99 ? 3.506 -2.496 11.698 1.00 95.19 99 SER A O 1
ATOM 757 N N . ASP A 1 100 ? 2.380 -1.467 13.351 1.00 95.56 100 ASP A N 1
ATOM 758 C CA . ASP A 1 100 ? 3.477 -0.603 13.795 1.00 95.56 100 ASP A CA 1
ATOM 759 C C . ASP A 1 100 ? 4.670 -1.406 14.333 1.00 95.56 100 ASP A C 1
ATOM 761 O O . ASP A 1 100 ? 5.808 -1.184 13.924 1.00 95.56 100 ASP A O 1
ATOM 765 N N . ALA A 1 101 ? 4.406 -2.395 15.193 1.00 96.12 101 ALA A N 1
ATOM 766 C CA . ALA A 1 101 ? 5.437 -3.240 15.791 1.00 96.12 101 ALA A CA 1
ATOM 767 C C . ALA A 1 101 ? 6.190 -4.097 14.759 1.00 96.12 101 ALA A C 1
ATOM 769 O O . ALA A 1 101 ? 7.375 -4.381 14.938 1.00 96.12 101 ALA A O 1
ATOM 770 N N . HIS A 1 102 ? 5.525 -4.498 13.672 1.00 93.19 102 HIS A N 1
ATOM 771 C CA . HIS A 1 102 ? 6.156 -5.213 12.560 1.00 93.19 102 HIS A CA 1
ATOM 772 C C . HIS A 1 102 ? 6.860 -4.299 11.556 1.00 93.19 102 HIS A C 1
ATOM 774 O O . HIS A 1 102 ? 7.476 -4.798 10.611 1.00 93.19 102 HIS A O 1
ATOM 780 N N . GLY A 1 103 ? 6.797 -2.983 11.760 1.00 92.00 103 GLY A N 1
ATOM 781 C CA . GLY A 1 103 ? 7.422 -2.011 10.880 1.00 92.00 103 GLY A CA 1
ATOM 782 C C . GLY A 1 103 ? 6.832 -2.012 9.476 1.00 92.00 103 GLY A C 1
ATOM 783 O O . GLY A 1 103 ? 7.540 -1.615 8.550 1.00 92.00 103 GLY A O 1
ATOM 784 N N . TRP A 1 104 ? 5.582 -2.460 9.317 1.00 89.31 104 TRP A N 1
ATOM 785 C CA . TRP A 1 104 ? 4.833 -2.240 8.082 1.00 89.31 104 TRP A CA 1
ATOM 786 C C . TRP A 1 104 ? 4.743 -0.742 7.818 1.00 89.31 104 TRP A C 1
ATOM 788 O O . TRP A 1 104 ? 4.690 0.036 8.800 1.00 89.31 104 TRP A O 1
#

pLDDT: mean 92.15, std 6.53, range [46.72, 97.25]

Radius of gyration: 15.62 Å; chains: 1; bounding box: 33×37×37 Å